Protein AF-A0A0L8GTD0-F1 (afdb_monomer_lite)

Structure (mmCIF, N/CA/C/O backbone):
data_AF-A0A0L8GTD0-F1
#
_entry.id   AF-A0A0L8GTD0-F1
#
loop_
_atom_site.group_PDB
_atom_site.id
_atom_site.type_symbol
_atom_site.label_atom_id
_atom_site.label_alt_id
_atom_site.label_comp_id
_atom_site.label_asym_id
_atom_site.label_entity_id
_atom_site.label_seq_id
_atom_site.pdbx_PDB_ins_code
_atom_site.Cartn_x
_atom_site.Cartn_y
_atom_site.Cartn_z
_atom_site.occupancy
_atom_site.B_iso_or_equiv
_atom_site.auth_seq_id
_atom_site.auth_comp_id
_atom_site.auth_asym_id
_atom_site.auth_atom_id
_atom_site.pdbx_PDB_model_num
ATOM 1 N N . GLY A 1 1 ? -26.386 4.693 -16.620 1.00 42.47 1 GLY A N 1
ATOM 2 C CA . GLY A 1 1 ? -25.944 3.347 -16.213 1.00 42.47 1 GLY A CA 1
ATOM 3 C C . GLY A 1 1 ? -24.832 3.511 -15.207 1.00 42.47 1 GLY A C 1
ATOM 4 O O . GLY A 1 1 ? -24.016 4.401 -15.407 1.00 42.47 1 GLY A O 1
ATOM 5 N N . PHE A 1 2 ? -24.831 2.744 -14.119 1.00 50.75 2 PHE A N 1
ATOM 6 C CA . PHE A 1 2 ? -23.750 2.802 -13.134 1.00 50.75 2 PHE A CA 1
ATOM 7 C C . PHE A 1 2 ? -22.497 2.151 -13.731 1.00 50.75 2 PHE A C 1
ATOM 9 O O . PHE A 1 2 ? -22.560 1.017 -14.201 1.00 50.75 2 PHE A O 1
ATOM 16 N N . SER A 1 3 ? -21.389 2.892 -13.776 1.00 77.00 3 SER A N 1
ATOM 17 C CA . SER A 1 3 ? -20.081 2.336 -14.128 1.00 77.00 3 SER A CA 1
ATOM 18 C C . SER A 1 3 ? -19.617 1.452 -12.977 1.00 77.00 3 SER A C 1
ATOM 20 O O . SER A 1 3 ? -19.657 1.891 -11.830 1.00 77.00 3 SER A O 1
ATOM 22 N N . ILE A 1 4 ? -19.188 0.225 -13.269 1.00 84.50 4 ILE A N 1
ATOM 23 C CA . ILE A 1 4 ? -18.565 -0.646 -12.269 1.00 84.50 4 ILE A CA 1
ATOM 24 C C . ILE A 1 4 ? -17.150 -0.122 -12.005 1.00 84.50 4 ILE A C 1
ATOM 26 O O . ILE A 1 4 ? -16.415 0.182 -12.948 1.00 84.50 4 ILE A O 1
ATOM 30 N N . ASP A 1 5 ? -16.771 -0.010 -10.734 1.00 90.19 5 ASP A N 1
ATOM 31 C CA . ASP A 1 5 ? -15.392 0.279 -10.354 1.00 90.19 5 ASP A CA 1
ATOM 32 C C . ASP A 1 5 ? -14.568 -1.014 -10.388 1.00 90.19 5 ASP A C 1
ATOM 34 O O . ASP A 1 5 ? -14.676 -1.879 -9.518 1.00 90.19 5 ASP A O 1
ATOM 38 N N . HIS A 1 6 ? -13.737 -1.148 -11.419 1.00 95.69 6 HIS A N 1
ATOM 39 C CA . HIS A 1 6 ? -12.886 -2.320 -11.613 1.00 95.69 6 HIS A CA 1
ATOM 40 C C . HIS A 1 6 ? -11.770 -2.449 -10.569 1.00 95.69 6 HIS A C 1
ATOM 42 O O . HIS A 1 6 ? -11.183 -3.521 -10.446 1.00 95.69 6 HIS A O 1
ATOM 48 N N . THR A 1 7 ? -11.476 -1.394 -9.804 1.00 96.44 7 THR A N 1
ATOM 49 C CA . THR A 1 7 ? -10.467 -1.444 -8.737 1.00 96.44 7 THR A CA 1
ATOM 50 C C . THR A 1 7 ? -10.966 -2.155 -7.476 1.00 96.44 7 THR A C 1
ATOM 52 O O . THR A 1 7 ? -10.163 -2.532 -6.625 1.00 96.44 7 THR A O 1
ATOM 55 N N . LEU A 1 8 ? -12.277 -2.395 -7.381 1.00 95.81 8 LEU A N 1
ATOM 56 C CA . LEU A 1 8 ? -12.929 -3.119 -6.287 1.00 95.81 8 LEU A CA 1
ATOM 57 C C . LEU A 1 8 ? -13.254 -4.580 -6.632 1.00 95.81 8 LEU A C 1
ATOM 59 O O . LEU A 1 8 ? -13.769 -5.310 -5.787 1.00 95.81 8 LEU A O 1
ATOM 63 N N . ILE A 1 9 ? -12.966 -5.021 -7.860 1.00 96.50 9 ILE A N 1
ATOM 64 C CA . ILE A 1 9 ? -13.207 -6.398 -8.292 1.00 96.50 9 ILE A CA 1
ATOM 65 C C . ILE A 1 9 ? -11.937 -7.222 -8.061 1.00 96.50 9 ILE A C 1
ATOM 67 O O . ILE A 1 9 ? -10.887 -6.921 -8.633 1.00 96.50 9 ILE A O 1
ATOM 71 N N . GLU A 1 10 ? -12.057 -8.288 -7.273 1.00 97.00 10 GLU A N 1
ATOM 72 C CA . GLU A 1 10 ? -10.966 -9.232 -7.009 1.00 97.00 10 GLU A CA 1
ATOM 73 C C . GLU A 1 10 ? -10.355 -9.784 -8.300 1.00 97.00 10 GLU A C 1
ATOM 75 O O . GLU A 1 10 ? -11.053 -10.091 -9.271 1.00 97.00 10 GLU A O 1
ATOM 80 N N . GLY A 1 11 ? -9.027 -9.876 -8.317 1.00 96.31 11 GLY A N 1
ATOM 81 C CA . GLY A 1 11 ? -8.275 -10.446 -9.432 1.00 96.31 11 GLY A CA 1
ATOM 82 C C . GLY A 1 11 ? -8.195 -9.578 -10.690 1.00 96.31 11 GLY A C 1
ATOM 83 O O . GLY A 1 11 ? -7.595 -10.009 -11.676 1.00 96.31 11 GLY A O 1
ATOM 84 N N . ASN A 1 12 ? -8.741 -8.353 -10.689 1.00 97.44 12 ASN A N 1
ATOM 85 C CA . ASN A 1 12 ? -8.443 -7.401 -11.761 1.00 97.44 12 ASN A CA 1
ATOM 86 C C . ASN A 1 12 ? -6.988 -6.941 -11.675 1.00 97.44 12 ASN A C 1
ATOM 88 O O . ASN A 1 12 ? -6.492 -6.584 -10.615 1.00 97.44 12 ASN A O 1
ATOM 92 N N . VAL A 1 13 ? -6.296 -6.944 -12.809 1.00 98.00 13 VAL A N 1
ATOM 93 C CA . VAL A 1 13 ? -4.855 -6.678 -12.887 1.00 98.00 13 VAL A CA 1
ATOM 94 C C . VAL A 1 13 ? -4.528 -5.885 -14.150 1.00 98.00 13 VAL A C 1
ATOM 96 O O . VAL A 1 13 ? -5.374 -5.691 -15.025 1.00 98.00 13 VAL A O 1
ATOM 99 N N . GLY A 1 14 ? -3.289 -5.419 -14.251 1.00 98.19 14 GLY A N 1
ATOM 100 C CA . GLY A 1 14 ? -2.748 -4.700 -15.395 1.00 98.19 14 GLY A CA 1
ATOM 101 C C . GLY A 1 14 ? -2.563 -3.206 -15.156 1.00 98.19 14 GLY A C 1
ATOM 102 O O . GLY A 1 14 ? -3.126 -2.605 -14.238 1.00 98.19 14 GLY A O 1
ATOM 103 N N . SER A 1 15 ? -1.759 -2.597 -16.027 1.00 97.94 15 SER A N 1
ATOM 104 C CA . SER A 1 15 ? -1.268 -1.224 -15.874 1.00 97.94 15 SER A CA 1
ATOM 105 C C . SER A 1 15 ? -2.376 -0.194 -15.671 1.00 97.94 15 SER A C 1
ATOM 107 O O . SER A 1 15 ? -2.279 0.633 -14.770 1.00 97.94 15 SER A O 1
ATOM 109 N N . LYS A 1 16 ? -3.470 -0.284 -16.436 1.00 97.94 16 LYS A N 1
ATOM 110 C CA . LYS A 1 16 ? -4.610 0.639 -16.323 1.00 97.94 16 LYS A CA 1
ATOM 111 C C . LYS A 1 16 ? -5.315 0.546 -14.965 1.00 97.94 16 LYS A C 1
ATOM 113 O O . LYS A 1 16 ? -5.756 1.565 -14.433 1.00 97.94 16 LYS A O 1
ATOM 118 N N . ILE A 1 17 ? -5.425 -0.658 -14.402 1.00 98.19 17 ILE A N 1
ATOM 119 C CA . ILE A 1 17 ? -6.000 -0.868 -13.068 1.00 98.19 17 ILE A CA 1
ATOM 120 C C . ILE A 1 17 ? -5.066 -0.271 -12.013 1.00 98.19 17 ILE A C 1
ATOM 122 O O . ILE A 1 17 ? -5.515 0.533 -11.197 1.00 98.19 17 ILE A O 1
ATOM 126 N N . ALA A 1 18 ? -3.766 -0.576 -12.089 1.00 98.06 18 ALA A N 1
ATOM 127 C CA . ALA A 1 18 ? -2.764 -0.025 -11.178 1.00 98.06 18 ALA A CA 1
ATOM 128 C C . ALA A 1 18 ? -2.725 1.517 -11.217 1.00 98.06 18 ALA A C 1
ATOM 130 O O . ALA A 1 18 ? -2.708 2.168 -10.175 1.00 98.06 18 ALA A O 1
ATOM 131 N N . GLU A 1 19 ? -2.776 2.119 -12.407 1.00 97.44 19 GLU A N 1
ATOM 132 C CA . GLU A 1 19 ? -2.841 3.574 -12.591 1.00 97.44 19 GLU A CA 1
ATOM 133 C C . GLU A 1 19 ? -4.107 4.183 -11.989 1.00 97.44 19 GLU A C 1
ATOM 135 O O . GLU A 1 19 ? -4.034 5.214 -11.322 1.00 97.44 19 GLU A O 1
ATOM 140 N N . THR A 1 20 ? -5.257 3.534 -12.181 1.00 97.12 20 THR A N 1
ATOM 141 C CA . THR A 1 20 ? -6.531 4.010 -11.625 1.00 97.12 20 THR A CA 1
ATOM 142 C C . THR A 1 20 ? -6.485 4.024 -10.099 1.00 97.12 20 THR A C 1
ATOM 144 O O . THR A 1 20 ? -6.857 5.023 -9.489 1.00 97.12 20 THR A O 1
ATOM 147 N N . VAL A 1 21 ? -5.954 2.970 -9.474 1.00 96.69 21 VAL A N 1
ATOM 148 C CA . VAL A 1 21 ? -5.764 2.920 -8.017 1.00 96.69 21 VAL A CA 1
ATOM 149 C C . VAL A 1 21 ? -4.836 4.039 -7.538 1.00 96.69 21 VAL A C 1
ATOM 151 O O . VAL A 1 21 ? -5.180 4.745 -6.594 1.00 96.69 21 VAL A O 1
ATOM 154 N N . VAL A 1 22 ? -3.702 4.273 -8.211 1.00 96.06 22 VAL A N 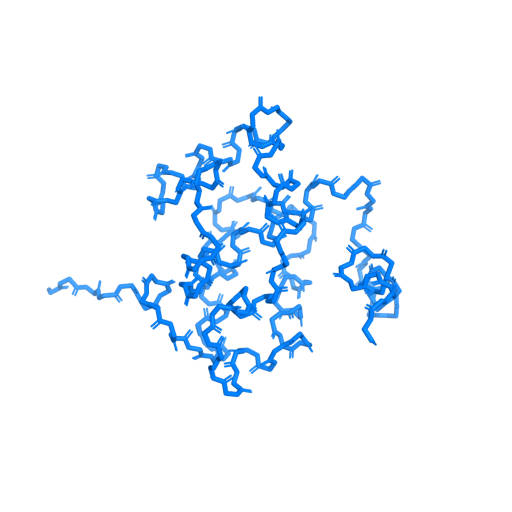1
ATOM 155 C CA . VAL A 1 22 ? -2.783 5.371 -7.849 1.00 96.06 22 VAL A CA 1
ATOM 156 C C . VAL A 1 22 ? -3.478 6.733 -7.946 1.00 96.06 22 VAL A C 1
ATOM 158 O O . VAL A 1 22 ? -3.287 7.576 -7.071 1.00 96.06 22 VAL A O 1
ATOM 161 N N . ILE A 1 23 ? -4.320 6.954 -8.962 1.00 94.88 23 ILE A N 1
ATOM 162 C CA . ILE A 1 23 ? -5.122 8.181 -9.100 1.00 94.88 23 ILE A CA 1
ATOM 163 C C . ILE A 1 23 ? -6.125 8.322 -7.948 1.00 94.88 23 ILE A C 1
ATOM 165 O O . ILE A 1 23 ? -6.247 9.412 -7.385 1.00 94.88 23 ILE A O 1
ATOM 169 N N . LEU A 1 24 ? -6.818 7.243 -7.573 1.00 94.44 24 LEU A N 1
ATOM 170 C CA . LEU A 1 24 ? -7.775 7.248 -6.464 1.00 94.44 24 LEU A CA 1
ATOM 171 C C . LEU A 1 24 ? -7.082 7.570 -5.138 1.00 94.44 24 LEU A C 1
ATOM 173 O O . LEU A 1 24 ? -7.499 8.506 -4.460 1.00 94.44 24 LEU A O 1
ATOM 177 N N . VAL A 1 25 ? -5.977 6.897 -4.811 1.00 93.44 25 VAL A N 1
ATOM 178 C CA . VAL A 1 25 ? -5.174 7.189 -3.608 1.00 93.44 25 VAL A CA 1
ATOM 179 C C . VAL A 1 25 ? -4.677 8.638 -3.627 1.00 93.44 25 VAL A C 1
ATOM 181 O O . VAL A 1 25 ? -4.783 9.354 -2.629 1.00 93.44 25 VAL A O 1
ATOM 184 N N . LYS A 1 26 ? -4.201 9.115 -4.785 1.00 91.81 26 LYS A N 1
ATOM 185 C CA . LYS A 1 26 ? -3.743 10.497 -4.967 1.00 91.81 26 LYS A CA 1
ATOM 186 C C . LYS A 1 26 ? -4.822 11.534 -4.735 1.00 91.81 26 LYS A C 1
ATOM 188 O O . LYS A 1 26 ? -4.547 12.561 -4.120 1.00 91.81 26 LYS A O 1
ATOM 193 N N . SER A 1 27 ? -6.044 11.266 -5.180 1.00 91.31 27 SER A N 1
ATOM 194 C CA . SER A 1 27 ? -7.170 12.182 -4.981 1.00 91.31 27 SER A CA 1
ATOM 195 C C . SER A 1 27 ? -7.505 12.429 -3.503 1.00 91.31 27 SER A C 1
ATOM 197 O O . SER A 1 27 ? -8.182 13.405 -3.194 1.00 91.31 27 SER A O 1
ATOM 199 N N . GLN A 1 28 ? -7.003 11.578 -2.600 1.00 90.56 28 GLN A N 1
ATOM 200 C CA . GLN A 1 28 ? -7.203 11.676 -1.156 1.00 90.56 28 GLN A CA 1
ATOM 201 C C . GLN A 1 28 ? -6.023 12.309 -0.398 1.00 90.56 28 GLN A C 1
ATOM 203 O O . GLN A 1 28 ? -6.085 12.424 0.822 1.00 90.56 28 GLN A O 1
ATOM 208 N N . ASN A 1 29 ? -4.959 12.739 -1.091 1.00 86.06 29 ASN A N 1
ATOM 209 C CA . ASN A 1 29 ? -3.759 13.350 -0.495 1.00 86.06 29 ASN A CA 1
ATOM 210 C C . ASN A 1 29 ? -3.005 12.459 0.519 1.00 86.06 29 ASN A C 1
ATOM 212 O O . ASN A 1 29 ? -2.409 12.970 1.462 1.00 86.06 29 ASN A O 1
ATOM 216 N N . ILE A 1 30 ? -3.005 11.137 0.323 1.00 80.50 30 ILE A N 1
ATOM 217 C CA . ILE A 1 30 ? -2.398 10.174 1.264 1.00 80.50 30 ILE A CA 1
ATOM 218 C C . ILE A 1 30 ? -0.872 10.075 1.110 1.00 80.50 30 ILE A C 1
ATOM 220 O O . ILE A 1 30 ? -0.192 9.794 2.081 1.00 80.50 30 ILE A O 1
ATOM 224 N N . LEU A 1 31 ? -0.292 10.351 -0.063 1.00 71.12 31 LEU A N 1
ATOM 225 C CA . LEU A 1 31 ? 1.164 10.295 -0.286 1.00 71.12 31 LEU A CA 1
ATOM 226 C C . LEU A 1 31 ? 1.665 11.597 -0.905 1.00 71.12 31 LEU A C 1
ATOM 228 O O . LEU A 1 31 ? 1.769 11.721 -2.119 1.00 71.12 31 LEU A O 1
ATOM 232 N N . MET A 1 32 ? 1.961 12.601 -0.087 1.00 61.91 32 MET A N 1
ATOM 233 C CA . MET A 1 32 ? 2.196 13.960 -0.592 1.00 61.91 32 MET A CA 1
ATOM 234 C C . MET A 1 32 ? 3.453 14.124 -1.469 1.00 61.91 32 MET A C 1
ATOM 236 O O . MET A 1 32 ? 3.523 15.099 -2.214 1.00 61.91 32 MET A O 1
ATOM 240 N N . GLU A 1 33 ? 4.411 13.191 -1.425 1.00 66.75 33 GLU A N 1
ATOM 241 C CA . GLU A 1 33 ? 5.753 13.420 -1.982 1.00 66.75 33 GLU A CA 1
ATOM 242 C C . GLU A 1 33 ? 6.033 12.714 -3.325 1.00 66.75 33 GLU A C 1
ATOM 244 O O . GLU A 1 33 ? 6.534 13.370 -4.238 1.00 66.75 33 GLU A O 1
ATOM 249 N N . ASP A 1 34 ? 5.665 11.435 -3.521 1.00 73.25 34 ASP A N 1
ATOM 250 C CA . ASP A 1 34 ? 5.811 10.770 -4.834 1.00 73.25 34 ASP A CA 1
ATOM 251 C C . ASP A 1 34 ? 4.836 9.595 -5.076 1.00 73.25 34 ASP A C 1
ATOM 253 O O . ASP A 1 34 ? 5.131 8.424 -4.830 1.00 73.25 34 ASP A O 1
ATOM 257 N N . TYR A 1 35 ? 3.685 9.884 -5.689 1.00 79.81 35 TYR A N 1
ATOM 258 C CA . TYR A 1 35 ? 2.751 8.854 -6.175 1.00 79.81 35 TYR A CA 1
ATOM 259 C C . TYR A 1 35 ? 3.320 7.982 -7.305 1.00 79.81 35 TYR A C 1
ATOM 261 O O . TYR A 1 35 ? 2.825 6.880 -7.557 1.00 79.81 35 TYR A O 1
ATOM 269 N N . SER A 1 36 ? 4.360 8.450 -7.996 1.00 87.88 36 SER A N 1
ATOM 270 C CA . SER A 1 36 ? 5.024 7.679 -9.048 1.00 87.88 36 SER A CA 1
ATOM 271 C C . SER A 1 36 ? 5.778 6.493 -8.455 1.00 87.88 36 SER A C 1
ATOM 273 O O . SER A 1 36 ? 5.921 5.475 -9.131 1.00 87.88 36 SER A O 1
ATOM 275 N N . PHE A 1 37 ? 6.214 6.583 -7.193 1.00 92.56 37 PHE A N 1
ATOM 276 C CA . PHE A 1 37 ? 6.820 5.454 -6.500 1.00 92.56 37 PHE A CA 1
ATOM 277 C C . PHE A 1 37 ? 5.799 4.341 -6.265 1.00 92.56 37 PHE A C 1
ATOM 279 O O . PHE A 1 37 ? 6.050 3.206 -6.661 1.00 92.56 37 PHE A O 1
ATOM 286 N N . LEU A 1 38 ? 4.599 4.668 -5.765 1.00 95.25 38 LEU A N 1
ATOM 287 C CA . LEU A 1 38 ? 3.512 3.692 -5.620 1.00 95.25 38 LEU A CA 1
ATOM 288 C C . LEU A 1 38 ? 3.188 3.017 -6.962 1.00 95.25 38 LEU A C 1
ATOM 290 O O . LEU A 1 38 ? 3.026 1.799 -7.021 1.00 95.25 38 LEU A O 1
ATOM 294 N N . ARG A 1 39 ? 3.173 3.773 -8.068 1.00 96.12 39 ARG A N 1
ATOM 295 C CA . ARG A 1 39 ? 3.009 3.185 -9.405 1.00 96.12 39 ARG A CA 1
ATOM 296 C C . ARG A 1 39 ? 4.156 2.240 -9.773 1.00 96.12 39 ARG A C 1
ATOM 298 O O . ARG A 1 39 ? 3.888 1.164 -10.302 1.00 96.12 39 ARG A O 1
ATOM 305 N N . ARG A 1 40 ? 5.412 2.616 -9.519 1.00 95.75 40 ARG A N 1
ATOM 306 C CA . ARG A 1 40 ? 6.582 1.765 -9.798 1.00 95.75 40 ARG A CA 1
ATOM 307 C C . ARG A 1 40 ? 6.568 0.482 -8.968 1.00 95.75 40 ARG A C 1
ATOM 309 O O . ARG A 1 40 ? 6.899 -0.566 -9.512 1.00 95.75 40 ARG A O 1
ATOM 316 N N . LEU A 1 41 ? 6.108 0.533 -7.718 1.00 96.31 41 LEU A N 1
ATOM 317 C CA . LEU A 1 41 ? 5.951 -0.654 -6.873 1.00 96.31 41 LEU A CA 1
ATOM 318 C C . LEU A 1 41 ? 5.002 -1.692 -7.490 1.00 96.31 41 LEU A C 1
ATOM 320 O O . LEU A 1 41 ? 5.316 -2.877 -7.461 1.00 96.31 41 LEU A O 1
ATOM 324 N N . ALA A 1 42 ? 3.888 -1.274 -8.100 1.00 97.31 42 ALA A N 1
ATOM 325 C CA . ALA A 1 42 ? 2.995 -2.198 -8.811 1.00 97.31 42 ALA A CA 1
ATOM 326 C C . ALA A 1 42 ? 3.707 -2.922 -9.970 1.00 97.31 42 ALA A C 1
ATOM 328 O O . ALA A 1 42 ? 3.594 -4.140 -10.116 1.00 97.31 42 ALA A O 1
ATOM 329 N N . ALA A 1 43 ? 4.497 -2.189 -10.760 1.00 97.06 43 ALA A N 1
ATOM 330 C CA . ALA A 1 43 ? 5.225 -2.762 -11.889 1.00 97.06 43 ALA A CA 1
ATOM 331 C C . ALA A 1 43 ? 6.352 -3.701 -11.428 1.00 97.06 43 ALA A C 1
ATOM 333 O O . ALA A 1 43 ? 6.480 -4.810 -11.937 1.00 97.06 43 ALA A O 1
ATOM 334 N N . VAL A 1 44 ? 7.155 -3.277 -10.449 1.00 95.75 44 VAL A N 1
ATOM 335 C CA . VAL A 1 44 ? 8.345 -4.017 -9.999 1.00 95.75 44 VAL A CA 1
ATOM 336 C C . VAL A 1 44 ? 7.978 -5.263 -9.197 1.00 95.75 44 VAL A C 1
ATOM 338 O O . VAL A 1 44 ? 8.599 -6.304 -9.379 1.00 95.75 44 VAL A O 1
ATOM 341 N N . GLN A 1 45 ? 6.972 -5.187 -8.323 1.00 95.06 45 GLN A N 1
ATOM 342 C CA . GLN A 1 45 ? 6.669 -6.298 -7.416 1.00 95.06 45 GLN A CA 1
ATOM 343 C C . GLN A 1 45 ? 5.847 -7.411 -8.070 1.00 95.06 45 GLN A C 1
ATOM 345 O O . GLN A 1 45 ? 5.894 -8.560 -7.630 1.00 95.06 45 GLN A O 1
ATOM 350 N N . SER A 1 46 ? 5.052 -7.096 -9.093 1.00 97.00 46 SER A N 1
ATOM 351 C CA . SER A 1 46 ? 4.112 -8.072 -9.652 1.00 97.00 46 SER A CA 1
ATOM 352 C C . SER A 1 46 ? 3.847 -7.935 -11.144 1.00 97.00 46 SER A C 1
ATOM 354 O O . SER A 1 46 ? 2.977 -8.645 -11.645 1.00 97.00 46 SER A O 1
ATOM 356 N N . ASN A 1 47 ? 4.547 -7.039 -11.851 1.00 97.88 47 ASN A N 1
ATOM 357 C CA . ASN A 1 47 ? 4.212 -6.684 -13.229 1.00 97.88 47 ASN A CA 1
ATOM 358 C C . ASN A 1 47 ? 2.725 -6.293 -13.356 1.00 97.88 47 ASN A C 1
ATOM 360 O O . ASN A 1 47 ? 1.973 -6.853 -14.153 1.00 97.88 47 ASN A O 1
ATOM 364 N N . ASP A 1 48 ? 2.287 -5.372 -12.490 1.00 98.25 48 ASP A N 1
ATOM 365 C CA . ASP A 1 48 ? 0.899 -4.912 -12.366 1.00 98.25 48 ASP A CA 1
ATOM 366 C C . ASP A 1 48 ? -0.103 -6.032 -12.047 1.00 98.25 48 ASP A C 1
ATOM 368 O O . ASP A 1 48 ? -1.272 -5.969 -12.422 1.00 98.25 48 ASP A O 1
ATOM 372 N N . GLY A 1 49 ? 0.353 -7.066 -11.346 1.00 97.31 49 GLY A N 1
ATOM 373 C CA . GLY A 1 49 ? -0.421 -8.243 -10.981 1.00 97.31 49 GLY A CA 1
ATOM 374 C C . GLY A 1 49 ? -0.539 -9.275 -12.098 1.00 97.31 49 GLY A C 1
ATOM 375 O O . GLY A 1 49 ? -1.413 -10.123 -12.006 1.00 97.31 49 GLY A O 1
ATOM 376 N N . ILE A 1 50 ? 0.274 -9.221 -13.159 1.00 97.69 50 ILE A N 1
ATOM 377 C CA . ILE A 1 50 ? 0.183 -10.158 -14.289 1.00 97.69 50 ILE A CA 1
ATOM 378 C C . ILE A 1 50 ? 1.272 -11.245 -14.195 1.00 97.69 50 ILE A C 1
ATOM 380 O O . ILE A 1 50 ? 2.458 -10.916 -14.294 1.00 97.69 50 ILE A O 1
ATOM 384 N N . PRO A 1 51 ? 0.903 -12.545 -14.140 1.00 96.94 51 PRO A N 1
ATOM 385 C CA . PRO A 1 51 ? -0.458 -13.080 -14.014 1.00 96.94 51 PRO A CA 1
ATOM 386 C C . PRO A 1 51 ? -1.024 -12.908 -12.596 1.00 96.94 51 PRO A C 1
ATOM 388 O O . PRO A 1 51 ? -0.271 -12.881 -11.618 1.00 96.94 51 PRO A O 1
ATOM 391 N N . PHE A 1 52 ? -2.358 -12.850 -12.483 1.00 96.75 52 PHE A N 1
ATOM 392 C CA . PHE A 1 52 ? -3.012 -12.770 -11.176 1.00 96.75 52 PHE A CA 1
ATOM 393 C C . PHE A 1 52 ? -2.651 -13.999 -10.336 1.00 96.75 52 PHE A C 1
ATOM 395 O O . PHE A 1 52 ? -2.634 -15.128 -10.828 1.00 96.75 52 PHE A O 1
ATOM 402 N N . THR A 1 53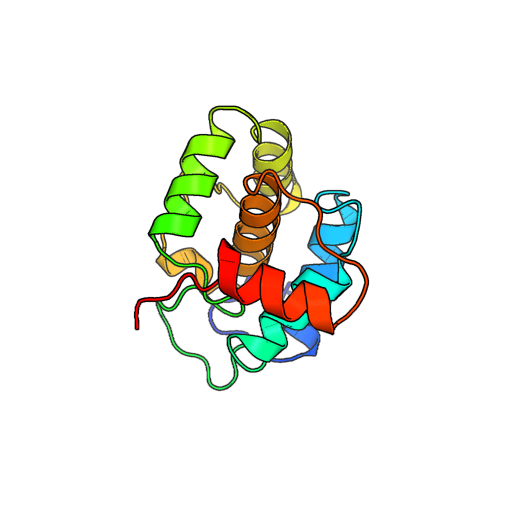 ? -2.335 -13.767 -9.064 1.00 95.44 53 THR A N 1
ATOM 403 C CA . THR A 1 53 ? -2.042 -14.816 -8.088 1.00 95.44 53 THR A CA 1
ATOM 404 C C . THR A 1 53 ? -2.822 -14.495 -6.815 1.00 95.44 53 THR A C 1
ATOM 406 O O . THR A 1 53 ? -2.48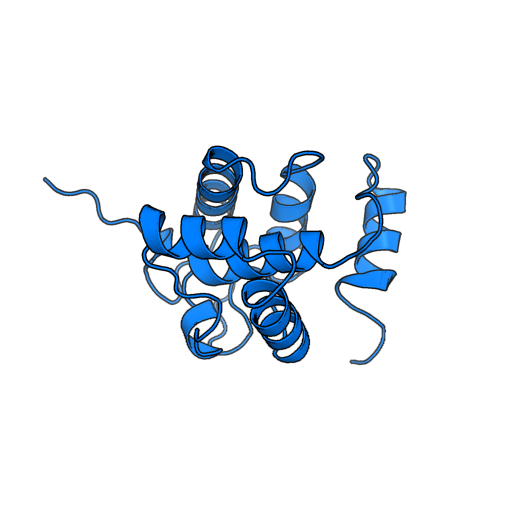6 -13.483 -6.194 1.00 95.44 53 THR A O 1
ATOM 409 N N . PRO A 1 54 ? -3.834 -15.299 -6.446 1.00 96.56 54 PRO A N 1
ATOM 410 C CA . PRO A 1 54 ? -4.669 -15.024 -5.281 1.00 96.56 54 PRO A CA 1
ATOM 411 C C . PRO A 1 54 ? -3.883 -15.159 -3.979 1.00 96.56 54 PRO A C 1
ATOM 413 O O . PRO A 1 54 ? -2.896 -15.900 -3.924 1.00 96.56 54 PRO A O 1
ATOM 416 N N . ASP A 1 55 ? -4.326 -14.445 -2.946 1.00 95.62 55 ASP A N 1
ATOM 417 C CA . ASP A 1 55 ? -3.756 -14.473 -1.593 1.00 95.62 55 ASP A CA 1
ATOM 418 C C . ASP A 1 55 ? -2.246 -14.171 -1.568 1.00 95.62 55 ASP A C 1
ATOM 420 O O . ASP A 1 55 ? -1.451 -14.761 -0.826 1.00 95.62 55 ASP A O 1
ATOM 424 N N . LYS A 1 56 ? -1.816 -13.240 -2.423 1.00 96.38 56 LYS A N 1
ATOM 425 C CA . LYS A 1 56 ? -0.421 -12.774 -2.513 1.00 96.38 56 LYS A CA 1
ATOM 426 C C . LYS A 1 56 ? -0.307 -11.257 -2.385 1.00 96.38 56 LYS A C 1
ATOM 428 O O . LYS A 1 56 ? 0.588 -10.669 -2.992 1.00 96.38 56 LYS A O 1
ATOM 433 N N . GLY A 1 57 ? -1.225 -10.635 -1.644 1.00 96.75 57 GLY A N 1
ATOM 434 C CA . GLY A 1 57 ? -1.198 -9.197 -1.366 1.00 96.75 57 GLY A CA 1
ATOM 435 C C . GLY A 1 57 ? -1.563 -8.321 -2.567 1.00 96.75 57 GLY A C 1
ATOM 436 O O . GLY A 1 57 ? -1.134 -7.166 -2.639 1.00 96.75 57 GLY A O 1
ATOM 437 N N . GLY A 1 58 ? -2.298 -8.876 -3.537 1.00 97.69 58 GLY A N 1
ATOM 438 C CA . GLY A 1 58 ? -2.736 -8.180 -4.744 1.00 97.69 58 GLY A CA 1
ATOM 439 C C . GLY A 1 58 ? -1.601 -7.668 -5.637 1.00 97.69 58 GLY A C 1
ATOM 440 O O . GLY A 1 58 ? -0.520 -8.256 -5.732 1.00 97.69 58 GLY A O 1
ATOM 441 N N . ILE A 1 59 ? -1.856 -6.543 -6.312 1.00 98.44 59 ILE A N 1
ATOM 442 C CA . ILE A 1 59 ? -0.911 -5.924 -7.258 1.00 98.44 59 ILE A CA 1
ATOM 443 C C . ILE A 1 59 ? 0.353 -5.431 -6.533 1.00 98.44 59 ILE A C 1
ATOM 445 O O . ILE A 1 59 ? 1.456 -5.535 -7.066 1.00 98.44 59 ILE A O 1
ATOM 449 N N . TRP A 1 60 ? 0.227 -4.927 -5.306 1.00 97.81 60 TRP A N 1
ATOM 450 C CA . TRP A 1 60 ? 1.357 -4.375 -4.551 1.00 97.81 60 TRP A CA 1
ATOM 451 C C . TRP A 1 60 ? 2.090 -5.387 -3.674 1.00 97.81 60 TRP A C 1
ATOM 453 O O . TRP A 1 60 ? 2.967 -4.972 -2.926 1.00 97.81 60 TRP A O 1
ATOM 463 N N . ARG A 1 61 ? 1.772 -6.687 -3.761 1.00 97.38 61 ARG A N 1
ATOM 464 C CA . ARG A 1 61 ? 2.439 -7.750 -2.984 1.00 97.38 61 ARG A CA 1
ATOM 465 C C . ARG A 1 61 ? 2.589 -7.416 -1.495 1.00 97.38 61 ARG A C 1
ATOM 467 O O . ARG A 1 61 ? 3.608 -7.734 -0.891 1.00 97.38 61 ARG A O 1
ATOM 474 N N . VAL A 1 62 ? 1.574 -6.766 -0.927 1.00 97.69 62 VAL A N 1
ATOM 475 C CA . VAL A 1 62 ? 1.556 -6.400 0.493 1.00 97.69 62 VAL A CA 1
ATOM 476 C C . VAL A 1 62 ? 1.650 -7.682 1.313 1.00 97.69 62 VAL A C 1
ATOM 478 O O . VAL A 1 62 ? 0.854 -8.594 1.101 1.00 97.69 62 VAL A O 1
ATOM 481 N N . THR A 1 63 ? 2.620 -7.772 2.216 1.00 97.12 63 THR A N 1
ATOM 482 C CA . THR A 1 63 ? 2.786 -8.944 3.085 1.00 97.12 63 THR A CA 1
ATOM 483 C C . THR A 1 63 ? 1.850 -8.882 4.291 1.00 97.12 63 THR A C 1
ATOM 485 O O . THR A 1 63 ? 1.270 -7.837 4.593 1.00 97.12 63 THR A O 1
ATOM 488 N N . THR A 1 64 ? 1.699 -10.000 5.004 1.00 96.62 64 THR A N 1
ATOM 489 C CA . THR A 1 64 ? 0.933 -10.039 6.258 1.00 96.62 64 THR A CA 1
ATOM 490 C C . THR A 1 64 ? 1.514 -9.066 7.285 1.00 96.62 64 THR A C 1
ATOM 492 O O . THR A 1 64 ? 0.776 -8.224 7.779 1.00 96.62 64 THR A O 1
ATOM 495 N N . ASP A 1 65 ? 2.832 -9.072 7.495 1.00 96.69 65 ASP A N 1
ATOM 496 C CA . ASP A 1 65 ? 3.512 -8.157 8.424 1.00 96.69 65 ASP A CA 1
ATOM 497 C C . ASP A 1 65 ? 3.296 -6.674 8.064 1.00 96.69 65 ASP A C 1
ATOM 499 O O . ASP A 1 65 ? 3.113 -5.820 8.936 1.00 96.69 65 ASP A O 1
ATOM 503 N N . GLN A 1 66 ? 3.291 -6.343 6.766 1.00 97.62 66 GLN A N 1
ATOM 504 C CA . GLN A 1 66 ? 3.005 -4.985 6.293 1.00 97.62 66 GLN A CA 1
ATOM 505 C C . GLN A 1 66 ? 1.551 -4.589 6.567 1.00 97.62 66 GLN A C 1
ATOM 507 O O . GLN A 1 66 ? 1.298 -3.466 7.005 1.00 97.62 66 GLN A O 1
ATOM 512 N N . LEU A 1 67 ? 0.600 -5.502 6.340 1.00 97.69 67 LEU A N 1
ATOM 513 C CA . LEU A 1 67 ? -0.807 -5.274 6.663 1.00 97.69 67 LEU A CA 1
ATOM 514 C C . LEU A 1 67 ? -1.009 -5.089 8.174 1.00 97.69 67 LEU A C 1
ATOM 516 O O . LEU A 1 67 ? -1.673 -4.136 8.571 1.00 97.69 67 LEU A O 1
ATOM 520 N N . GLU A 1 68 ? -0.402 -5.931 9.008 1.00 97.56 68 GLU A N 1
ATOM 521 C CA . GLU A 1 68 ? -0.468 -5.822 10.472 1.00 97.56 68 GLU A CA 1
ATOM 522 C C . GLU A 1 68 ? 0.110 -4.486 10.958 1.00 97.56 68 GLU A C 1
ATOM 524 O O . GLU A 1 68 ? -0.514 -3.782 11.752 1.00 97.56 68 GLU A O 1
ATOM 529 N N . THR A 1 69 ? 1.247 -4.063 10.396 1.00 97.62 69 THR A N 1
ATOM 530 C CA . THR A 1 69 ? 1.843 -2.745 10.674 1.00 97.62 69 THR A CA 1
ATOM 531 C C . THR A 1 69 ? 0.863 -1.610 10.356 1.00 97.62 69 THR A C 1
ATOM 533 O O . THR A 1 69 ? 0.700 -0.674 11.145 1.00 97.62 69 THR A O 1
ATOM 536 N N . VAL A 1 70 ? 0.171 -1.689 9.214 1.00 97.44 70 VAL A N 1
ATOM 537 C CA . VAL A 1 70 ? -0.860 -0.714 8.830 1.00 97.44 70 VAL A CA 1
ATOM 538 C C . VAL A 1 70 ? -2.051 -0.758 9.786 1.00 97.44 70 VAL A C 1
ATOM 540 O O . VAL A 1 70 ? -2.516 0.298 10.214 1.00 97.44 70 VAL A O 1
ATOM 543 N N . GLN A 1 71 ? -2.529 -1.946 10.155 1.00 97.75 71 GLN A N 1
ATOM 544 C CA . GLN A 1 71 ? -3.654 -2.133 11.073 1.00 97.75 71 GLN A CA 1
ATOM 545 C C . GLN A 1 71 ? -3.368 -1.524 12.449 1.00 97.75 71 GLN A C 1
ATOM 547 O O . GLN A 1 71 ? -4.186 -0.767 12.980 1.00 97.75 71 GLN A O 1
ATOM 552 N N . GLU A 1 72 ? -2.176 -1.760 12.997 1.00 97.56 72 GLU A N 1
ATOM 553 C CA . GLU A 1 72 ? -1.748 -1.135 14.246 1.00 97.56 72 GLU A CA 1
ATOM 554 C C . GLU A 1 72 ? -1.660 0.392 14.133 1.00 97.56 72 GLU A C 1
ATOM 556 O O . GLU A 1 72 ? -2.049 1.115 15.060 1.00 97.56 72 GLU A O 1
ATOM 561 N N . ALA A 1 73 ? -1.159 0.898 13.003 1.00 97.00 73 ALA A N 1
ATOM 562 C CA . ALA A 1 73 ? -1.047 2.328 12.749 1.00 97.00 73 ALA A CA 1
ATOM 563 C C . ALA A 1 73 ? -2.419 2.998 12.558 1.00 97.00 73 ALA A C 1
ATOM 565 O O . ALA A 1 73 ? -2.597 4.140 12.992 1.00 97.00 73 ALA A O 1
ATOM 566 N N . CYS A 1 74 ? -3.412 2.300 11.994 1.00 96.75 74 CYS A N 1
ATOM 567 C CA . CYS A 1 74 ? -4.792 2.782 11.879 1.00 96.75 74 CYS A CA 1
ATOM 568 C C . CYS A 1 74 ? -5.431 3.072 13.243 1.00 96.75 74 CYS A C 1
ATOM 570 O O . CYS A 1 74 ? -6.211 4.013 13.361 1.00 96.75 74 CYS A O 1
ATOM 572 N N . GLY A 1 75 ? -5.072 2.322 14.289 1.00 92.44 75 GLY A N 1
ATOM 573 C CA . GLY A 1 75 ? -5.507 2.602 15.662 1.00 92.44 75 GLY A CA 1
ATOM 574 C C . GLY A 1 75 ? -4.745 3.744 16.349 1.00 92.44 75 GLY A C 1
ATOM 575 O O . GLY A 1 75 ? -5.030 4.061 17.504 1.00 92.44 75 GLY A O 1
ATOM 576 N N . LYS A 1 76 ? -3.738 4.326 15.683 1.00 94.12 76 LYS A N 1
ATOM 577 C CA . LYS A 1 76 ? -2.783 5.281 16.261 1.00 94.12 76 LYS A CA 1
ATOM 578 C C . LYS A 1 76 ? -2.515 6.446 15.298 1.00 94.12 76 LYS A C 1
ATOM 580 O O . LYS A 1 76 ? -3.340 7.345 15.155 1.00 94.12 76 LYS A O 1
ATOM 585 N N . SER A 1 77 ? -1.345 6.456 14.660 1.00 94.00 77 SER A N 1
ATOM 586 C CA . SER A 1 77 ? -0.808 7.576 13.882 1.00 94.00 77 SER A CA 1
ATOM 587 C C . SER A 1 77 ? -1.496 7.796 12.535 1.00 94.00 77 SER A C 1
ATOM 589 O O . SER A 1 77 ? -1.480 8.919 12.039 1.00 94.00 77 SER A O 1
ATOM 591 N N . LEU A 1 78 ? -2.112 6.765 11.947 1.00 95.00 78 LEU A N 1
ATOM 592 C CA . LEU A 1 78 ? -2.745 6.822 10.623 1.00 95.00 78 LEU A CA 1
ATOM 593 C C . LEU A 1 78 ? -4.279 6.803 10.666 1.00 95.00 78 LEU A C 1
ATOM 595 O O . LEU A 1 78 ? -4.911 6.659 9.622 1.00 95.00 78 LEU A O 1
ATOM 599 N N . MET A 1 79 ? -4.896 6.989 11.838 1.00 95.50 79 MET A N 1
ATOM 600 C CA . MET A 1 79 ? -6.356 6.915 12.013 1.00 95.50 79 MET A CA 1
ATOM 601 C C . MET A 1 79 ? -7.136 7.778 11.008 1.00 95.50 79 MET A C 1
ATOM 603 O O . MET A 1 79 ? -8.117 7.318 10.429 1.00 95.50 79 MET A O 1
ATOM 607 N N . SER A 1 80 ? -6.688 9.010 10.745 1.00 94.12 80 SER A N 1
ATOM 608 C CA . SER A 1 80 ? -7.334 9.897 9.767 1.00 94.12 80 SER A CA 1
ATOM 609 C C . SER A 1 80 ? -7.309 9.321 8.350 1.00 94.12 80 SER A C 1
ATOM 611 O O . SER A 1 80 ? -8.324 9.350 7.658 1.00 94.12 80 SER A O 1
ATOM 613 N N . TYR A 1 81 ? -6.178 8.758 7.926 1.00 94.56 81 TYR A N 1
ATOM 614 C CA . TYR A 1 81 ? -6.051 8.139 6.612 1.00 94.56 81 TYR A CA 1
ATOM 615 C C . TYR A 1 81 ? -6.849 6.837 6.525 1.00 94.56 81 TYR A C 1
ATOM 617 O O . TYR A 1 81 ? -7.472 6.576 5.503 1.00 94.56 81 TYR A O 1
ATOM 625 N N . CYS A 1 82 ? -6.926 6.039 7.586 1.00 94.88 82 CYS A N 1
ATOM 626 C CA . CYS A 1 82 ? -7.755 4.833 7.560 1.00 94.88 82 CYS A CA 1
ATOM 627 C C . CYS A 1 82 ? -9.257 5.169 7.491 1.00 94.88 82 CYS A C 1
ATOM 629 O O . CYS A 1 82 ? -9.979 4.550 6.710 1.00 94.88 82 CYS A O 1
ATOM 631 N N . ASN A 1 83 ? -9.709 6.222 8.184 1.00 94.62 83 ASN A N 1
ATOM 632 C CA . ASN A 1 83 ? -11.091 6.707 8.086 1.00 94.62 83 ASN A CA 1
ATOM 633 C C . ASN A 1 83 ? -11.449 7.188 6.672 1.00 94.62 83 ASN A C 1
ATOM 635 O O . ASN A 1 83 ? -12.537 6.892 6.186 1.00 94.62 83 ASN A O 1
ATOM 639 N N . ILE A 1 84 ? -10.525 7.857 5.971 1.00 93.00 84 ILE A N 1
ATOM 640 C CA . ILE A 1 84 ? -10.734 8.246 4.566 1.00 93.00 84 ILE A CA 1
ATOM 641 C C . ILE A 1 84 ? -10.995 7.016 3.685 1.00 93.00 84 ILE A C 1
ATOM 643 O O . ILE A 1 84 ? -11.875 7.054 2.825 1.00 93.00 84 ILE A O 1
ATOM 647 N N . GLY A 1 85 ? -10.269 5.918 3.910 1.00 89.75 85 GLY A N 1
ATOM 648 C CA . GLY A 1 85 ? -10.446 4.668 3.166 1.00 89.75 85 GLY A CA 1
ATOM 649 C C . GLY A 1 85 ? -11.841 4.087 3.370 1.00 89.75 85 GLY A C 1
ATOM 650 O O . GLY A 1 85 ? -12.516 3.726 2.402 1.00 89.75 85 GLY A O 1
ATOM 651 N N . GLN A 1 86 ? -12.315 4.098 4.615 1.00 92.81 86 GLN A N 1
ATOM 652 C CA . GLN A 1 86 ? -13.660 3.648 4.947 1.00 92.81 86 GLN A CA 1
ATOM 653 C C . GLN A 1 86 ? -14.734 4.537 4.306 1.00 92.81 86 GLN A C 1
ATOM 655 O O . GLN A 1 86 ? -15.646 4.038 3.654 1.00 92.81 86 GLN A O 1
ATOM 660 N N . GLU A 1 87 ? -14.614 5.858 4.432 1.00 93.31 87 GLU A N 1
ATOM 661 C CA . GLU A 1 87 ? -15.624 6.810 3.954 1.00 93.31 87 GLU A CA 1
ATOM 662 C C . GLU A 1 87 ? -15.704 6.906 2.425 1.00 93.31 87 GLU A C 1
ATOM 664 O O . GLU A 1 87 ? -16.777 7.148 1.869 1.00 93.31 87 GLU A O 1
ATOM 669 N N . ARG A 1 88 ? -14.569 6.772 1.731 1.00 91.25 88 ARG A N 1
ATOM 670 C CA . ARG A 1 88 ? -14.480 7.005 0.281 1.00 91.25 88 ARG A CA 1
ATOM 671 C C . ARG A 1 88 ? -14.523 5.732 -0.538 1.00 91.25 88 ARG A C 1
ATOM 673 O O . ARG A 1 88 ? -15.033 5.761 -1.655 1.00 91.25 88 ARG A O 1
ATOM 680 N N . PHE A 1 89 ? -13.977 4.651 0.004 1.00 88.56 89 PHE A N 1
ATOM 681 C CA . PHE A 1 89 ? -13.744 3.412 -0.731 1.00 88.56 89 PHE A CA 1
ATOM 682 C C . PHE A 1 89 ? -14.397 2.197 -0.074 1.00 88.56 89 PHE A C 1
ATOM 684 O O . PHE A 1 89 ? -14.345 1.115 -0.652 1.00 88.56 89 PHE A O 1
ATOM 691 N N . ASN A 1 90 ? -15.032 2.371 1.094 1.00 89.81 90 ASN A N 1
ATOM 692 C CA . ASN A 1 90 ? -15.574 1.280 1.904 1.00 89.81 90 ASN A CA 1
ATOM 693 C C . ASN A 1 90 ? -14.493 0.245 2.284 1.00 89.81 90 ASN A C 1
ATOM 695 O O . ASN A 1 90 ? -14.754 -0.956 2.324 1.00 89.81 90 ASN A O 1
ATOM 699 N N . VAL A 1 91 ? -13.268 0.731 2.519 1.00 90.75 91 VAL A N 1
ATOM 700 C CA . VAL A 1 91 ? -12.096 -0.064 2.903 1.00 90.75 91 VAL A CA 1
ATOM 701 C C . VAL A 1 91 ? -11.832 0.104 4.399 1.00 90.75 91 VAL A C 1
ATOM 703 O O . VAL A 1 91 ? -11.270 1.119 4.820 1.00 90.75 91 VAL A O 1
ATOM 706 N N . GLU A 1 92 ? -12.153 -0.912 5.197 1.00 93.75 92 GLU A N 1
ATOM 707 C CA . GLU A 1 92 ? -11.882 -0.903 6.637 1.00 93.75 92 GLU A CA 1
ATOM 708 C C . GLU A 1 92 ? -10.492 -1.483 6.927 1.00 93.75 92 GLU A C 1
ATOM 710 O O . GLU A 1 92 ? -10.345 -2.614 7.378 1.00 93.75 92 GLU A O 1
ATOM 715 N N . MET A 1 93 ? -9.430 -0.722 6.635 1.00 95.00 93 MET A N 1
ATOM 716 C CA . MET A 1 93 ? -8.069 -1.285 6.655 1.00 95.00 93 MET A CA 1
ATOM 717 C C . MET A 1 93 ? -7.643 -1.832 8.027 1.00 95.00 93 MET A C 1
ATOM 719 O O . MET A 1 93 ? -6.862 -2.774 8.084 1.00 95.00 93 MET A O 1
ATOM 723 N N . ALA A 1 94 ? -8.188 -1.287 9.121 1.00 94.94 94 ALA A N 1
ATOM 724 C CA . ALA A 1 94 ? -7.892 -1.717 10.490 1.00 94.94 94 ALA A CA 1
ATOM 725 C C . ALA A 1 94 ? -8.340 -3.159 10.800 1.00 94.94 94 ALA A C 1
ATOM 727 O O . ALA A 1 94 ? -7.803 -3.775 11.716 1.00 94.94 94 ALA A O 1
ATOM 728 N N . SER A 1 95 ? -9.314 -3.685 10.054 1.00 95.50 95 SER A N 1
ATOM 729 C CA . SER A 1 95 ? -9.892 -5.022 10.239 1.00 95.50 95 SER A CA 1
ATOM 730 C C . SER A 1 95 ? -9.919 -5.849 8.947 1.00 95.50 95 SER A C 1
ATOM 732 O O . SER A 1 95 ? -10.424 -6.971 8.950 1.00 95.50 95 SER A O 1
ATOM 734 N N . ALA A 1 96 ? -9.357 -5.318 7.854 1.00 95.75 96 ALA A N 1
ATOM 735 C CA . ALA A 1 96 ? -9.328 -5.971 6.553 1.00 95.75 96 ALA A CA 1
ATOM 736 C C . ALA A 1 96 ? -8.628 -7.333 6.620 1.00 95.75 96 ALA A C 1
ATOM 738 O O . ALA A 1 96 ? -7.525 -7.470 7.155 1.00 95.75 96 ALA A O 1
ATOM 739 N N . ASN A 1 97 ? -9.252 -8.341 6.019 1.00 96.56 97 ASN A N 1
ATOM 740 C CA . ASN A 1 97 ? -8.644 -9.654 5.877 1.00 96.56 97 ASN A CA 1
ATOM 741 C C . ASN A 1 97 ? -7.595 -9.630 4.766 1.00 96.56 97 ASN A C 1
ATOM 743 O O . ASN A 1 97 ? -7.746 -8.942 3.756 1.00 96.56 97 ASN A O 1
ATOM 747 N N . TYR A 1 98 ? -6.560 -10.457 4.902 1.00 97.12 98 TYR A N 1
ATOM 748 C CA . TYR A 1 98 ? -5.482 -10.521 3.915 1.00 97.12 98 TYR A CA 1
ATOM 749 C C . TYR A 1 98 ? -5.973 -10.865 2.494 1.00 97.12 98 TYR A C 1
ATOM 751 O O . TYR A 1 98 ? -5.476 -10.303 1.521 1.00 97.12 98 TYR A O 1
ATOM 759 N N . SER A 1 99 ? -6.998 -11.714 2.357 1.00 97.19 99 SER A N 1
ATOM 760 C CA . SER A 1 99 ? -7.602 -12.053 1.058 1.00 97.19 99 SER A CA 1
ATOM 761 C C . SER A 1 99 ? -8.293 -10.861 0.383 1.00 97.19 99 SER A C 1
ATOM 763 O O . SER A 1 99 ? -8.409 -10.816 -0.837 1.00 97.19 99 SER A O 1
ATOM 765 N N . GLU A 1 100 ? -8.727 -9.845 1.138 1.00 97.31 100 GLU A N 1
ATOM 766 C CA . GLU A 1 100 ? -9.344 -8.648 0.553 1.00 97.31 100 GLU A CA 1
ATOM 767 C C . GLU A 1 100 ? -8.345 -7.804 -0.243 1.00 97.31 100 GLU A C 1
ATOM 769 O O . GLU A 1 100 ? -8.756 -7.015 -1.095 1.00 97.31 100 GLU A O 1
ATOM 774 N N . LEU A 1 101 ? -7.040 -8.011 -0.033 1.00 98.00 101 LEU A N 1
ATOM 775 C CA . LEU A 1 101 ? -5.979 -7.373 -0.810 1.00 98.00 101 LEU A CA 1
ATOM 776 C C . LEU A 1 101 ? -5.971 -7.807 -2.283 1.00 98.00 101 LEU A C 1
ATOM 778 O O . LEU A 1 101 ? -5.386 -7.107 -3.112 1.00 98.00 101 LEU A O 1
ATOM 782 N N . ASP A 1 102 ? -6.663 -8.894 -2.642 1.00 98.19 102 ASP A N 1
ATOM 783 C CA . ASP A 1 102 ? -6.869 -9.287 -4.040 1.00 98.19 102 ASP A CA 1
ATOM 784 C C . ASP A 1 102 ? -7.749 -8.289 -4.812 1.00 98.19 102 ASP A C 1
ATOM 786 O O . ASP A 1 102 ? -7.779 -8.313 -6.048 1.00 98.19 102 ASP A O 1
ATOM 790 N N . LYS A 1 103 ? -8.414 -7.357 -4.112 1.00 98.12 103 LYS A N 1
ATOM 791 C CA . LYS A 1 103 ? -8.991 -6.148 -4.708 1.00 98.12 103 LYS A CA 1
ATOM 792 C C . LYS A 1 103 ? -7.874 -5.120 -4.957 1.00 98.12 103 LYS A C 1
ATOM 794 O O . LYS A 1 103 ? -7.186 -4.718 -4.012 1.00 98.12 103 LYS A O 1
ATOM 799 N N . PRO A 1 104 ? -7.697 -4.624 -6.194 1.00 98.19 104 PRO A N 1
ATOM 800 C CA . PRO A 1 104 ? -6.624 -3.683 -6.529 1.00 98.19 104 PRO A CA 1
ATOM 801 C C . PRO A 1 104 ? -6.555 -2.438 -5.646 1.00 98.19 104 PRO A C 1
ATOM 803 O O . PRO A 1 104 ? -5.469 -2.027 -5.240 1.00 98.19 104 PRO A O 1
ATOM 806 N N . LEU A 1 105 ? -7.706 -1.835 -5.336 1.00 97.75 105 LEU A N 1
ATOM 807 C CA . LEU A 1 105 ? -7.758 -0.645 -4.496 1.00 97.75 105 LEU A CA 1
ATOM 808 C C . LEU A 1 105 ? -7.289 -0.943 -3.074 1.00 97.75 105 LEU A C 1
ATOM 810 O O . LEU A 1 105 ? -6.575 -0.130 -2.502 1.00 97.75 105 LEU A O 1
ATOM 814 N N . TYR A 1 106 ? -7.628 -2.112 -2.528 1.00 98.06 106 TYR A N 1
ATOM 815 C CA . TYR A 1 106 ? -7.275 -2.487 -1.161 1.00 98.06 106 TYR A CA 1
ATOM 816 C C . TYR A 1 106 ? -5.763 -2.685 -1.034 1.00 98.06 106 TYR A C 1
ATOM 818 O O . TYR A 1 106 ? -5.145 -2.078 -0.163 1.00 98.06 106 TYR A O 1
ATOM 826 N N . SER A 1 107 ? -5.141 -3.448 -1.942 1.00 98.12 107 SER A N 1
ATOM 827 C CA . SER A 1 107 ? -3.680 -3.629 -1.930 1.00 98.12 107 SER A CA 1
ATOM 828 C C . SER A 1 107 ? -2.915 -2.326 -2.176 1.00 98.12 107 SER A C 1
ATOM 830 O O . SER A 1 107 ? -1.925 -2.061 -1.494 1.00 98.12 107 SER A O 1
ATOM 832 N N . GLY A 1 108 ? -3.376 -1.473 -3.096 1.00 96.88 108 GLY A N 1
ATOM 833 C CA . GLY A 1 108 ? -2.738 -0.175 -3.331 1.00 96.88 108 GLY A CA 1
ATOM 834 C C . GLY A 1 108 ? -2.887 0.791 -2.158 1.00 96.88 108 GLY A C 1
ATOM 835 O O . GLY A 1 108 ? -1.933 1.488 -1.814 1.00 96.88 108 GLY A O 1
ATOM 836 N N . TYR A 1 109 ? -4.054 0.803 -1.508 1.00 97.06 109 TYR A N 1
ATOM 837 C CA . TYR A 1 109 ? -4.298 1.611 -0.316 1.00 97.06 109 TYR A CA 1
ATOM 838 C C . TYR A 1 109 ? -3.459 1.135 0.870 1.00 97.06 109 TYR A C 1
ATOM 840 O O . TYR A 1 109 ? -2.842 1.951 1.548 1.00 97.06 109 TYR A O 1
ATOM 848 N N . ALA A 1 110 ? -3.377 -0.181 1.082 1.00 97.25 110 ALA A N 1
ATOM 849 C CA . ALA A 1 110 ? -2.569 -0.773 2.142 1.00 97.25 110 ALA A CA 1
ATOM 850 C C . ALA A 1 110 ? -1.086 -0.424 1.968 1.00 97.25 110 ALA A C 1
ATOM 852 O O . ALA A 1 110 ? -0.466 0.062 2.907 1.00 97.25 110 ALA A O 1
ATOM 853 N N . MET A 1 111 ? -0.533 -0.569 0.759 1.00 97.31 111 MET A N 1
ATOM 854 C CA . MET A 1 111 ? 0.854 -0.175 0.488 1.00 97.31 111 MET A CA 1
ATOM 855 C C . MET A 1 111 ? 1.073 1.335 0.671 1.00 97.31 111 MET A C 1
ATOM 857 O O . MET A 1 111 ? 2.096 1.750 1.208 1.00 97.31 111 MET A O 1
ATOM 861 N N . ALA A 1 112 ? 0.114 2.174 0.273 1.00 95.75 112 ALA A N 1
ATOM 862 C CA . ALA A 1 112 ? 0.207 3.615 0.497 1.00 95.75 112 ALA A CA 1
ATOM 863 C C . ALA A 1 112 ? 0.242 3.970 1.991 1.00 95.75 112 ALA A C 1
ATOM 865 O O . ALA A 1 112 ? 1.070 4.773 2.411 1.00 95.75 112 ALA A O 1
ATOM 866 N N . LEU A 1 113 ? -0.614 3.347 2.802 1.00 95.62 113 LEU A N 1
ATOM 867 C CA . LEU A 1 113 ? -0.578 3.518 4.252 1.00 95.62 113 LEU A CA 1
ATOM 868 C C . LEU A 1 113 ? 0.716 2.964 4.849 1.00 95.62 113 LEU A C 1
ATOM 870 O O . LEU A 1 113 ? 1.299 3.608 5.714 1.00 95.62 113 LEU A O 1
ATOM 874 N N . TYR A 1 114 ? 1.203 1.821 4.365 1.00 96.19 114 TYR A N 1
ATOM 875 C CA . TYR A 1 114 ? 2.458 1.239 4.831 1.00 96.19 114 TYR A CA 1
ATOM 876 C C . TYR A 1 114 ? 3.632 2.198 4.613 1.00 96.19 114 TYR A C 1
ATOM 878 O O . TYR A 1 114 ? 4.399 2.446 5.540 1.00 96.19 114 TYR A O 1
ATOM 886 N N . LEU A 1 115 ? 3.720 2.832 3.441 1.00 94.50 115 LEU A N 1
ATOM 887 C CA . LEU A 1 115 ? 4.734 3.854 3.166 1.00 94.50 115 LEU A CA 1
ATOM 888 C C . LEU A 1 115 ? 4.689 5.028 4.157 1.00 94.50 115 LEU A C 1
ATOM 890 O O . LEU A 1 115 ? 5.737 5.569 4.485 1.00 94.50 115 LEU A O 1
ATOM 894 N N . LEU A 1 116 ? 3.515 5.394 4.685 1.00 93.19 116 LEU A N 1
ATOM 895 C CA . LEU A 1 116 ? 3.397 6.418 5.733 1.00 93.19 116 LEU A CA 1
ATOM 896 C C . LEU A 1 116 ? 3.867 5.945 7.113 1.00 93.19 116 LEU A C 1
ATOM 898 O O . LEU A 1 116 ? 4.149 6.773 7.978 1.00 93.19 116 LEU A O 1
ATOM 902 N N . THR A 1 117 ? 3.921 4.633 7.348 1.00 94.19 117 THR A N 1
ATOM 903 C CA . THR A 1 117 ? 4.501 4.074 8.581 1.00 94.19 117 THR A CA 1
ATOM 904 C C . THR A 1 117 ? 6.028 4.068 8.543 1.00 94.19 117 THR A C 1
ATOM 906 O O . THR A 1 117 ? 6.670 4.085 9.594 1.00 94.19 117 THR A O 1
ATOM 909 N N . VAL A 1 118 ? 6.619 4.084 7.343 1.00 91.88 118 VAL A N 1
ATOM 910 C CA . VAL A 1 118 ? 8.065 4.175 7.164 1.00 91.88 118 VAL A CA 1
ATOM 911 C C . VAL A 1 118 ? 8.499 5.608 7.461 1.00 91.88 118 VAL A C 1
ATOM 913 O O . VAL A 1 118 ? 8.212 6.535 6.712 1.00 91.88 118 VAL A O 1
ATOM 916 N N . ASN A 1 119 ? 9.215 5.796 8.568 1.00 85.44 119 ASN A N 1
ATOM 917 C CA . ASN A 1 119 ? 9.749 7.095 8.982 1.00 85.44 119 ASN A CA 1
ATOM 918 C C . ASN A 1 119 ? 11.012 7.479 8.179 1.00 85.44 119 ASN A C 1
ATOM 920 O O . ASN A 1 119 ? 12.076 7.712 8.754 1.00 85.44 119 ASN A O 1
ATOM 924 N N . ASP A 1 120 ? 10.911 7.465 6.849 1.00 88.50 120 ASP A N 1
ATOM 925 C CA . ASP A 1 120 ? 11.980 7.821 5.914 1.00 88.50 120 ASP A CA 1
ATOM 926 C C . ASP A 1 120 ? 11.374 8.434 4.638 1.00 88.50 120 ASP A C 1
ATOM 928 O O . ASP A 1 120 ? 10.292 8.042 4.194 1.00 88.50 120 ASP A O 1
ATOM 932 N N . ILE A 1 121 ? 12.072 9.403 4.051 1.00 87.94 121 ILE A N 1
ATOM 933 C CA . ILE A 1 121 ? 11.598 10.156 2.884 1.00 87.94 121 ILE A CA 1
ATOM 934 C C . ILE A 1 121 ? 11.750 9.282 1.642 1.00 87.94 121 ILE A C 1
ATOM 936 O O . ILE A 1 121 ? 12.820 8.722 1.403 1.00 87.94 121 ILE A O 1
ATOM 940 N N . ILE A 1 122 ? 10.705 9.203 0.813 1.00 89.38 122 ILE A N 1
ATOM 941 C CA . ILE A 1 122 ? 10.789 8.511 -0.478 1.00 89.38 122 ILE A CA 1
ATOM 942 C C . ILE A 1 122 ? 11.717 9.333 -1.391 1.00 89.38 122 ILE A C 1
ATOM 944 O O . ILE A 1 122 ? 11.376 10.466 -1.743 1.00 89.38 122 ILE A O 1
ATOM 948 N N . PRO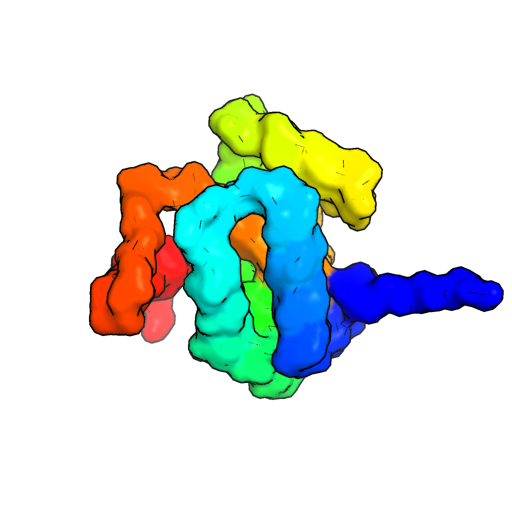 A 1 123 ? 12.880 8.803 -1.811 1.00 89.94 123 PRO A N 1
ATOM 949 C CA . PRO A 1 123 ? 13.810 9.555 -2.648 1.00 89.94 123 PRO A CA 1
ATOM 950 C C . PRO A 1 123 ? 13.188 9.880 -4.007 1.00 89.94 123 PRO A C 1
ATOM 952 O O . PRO A 1 123 ? 12.371 9.115 -4.501 1.00 89.94 123 PRO A O 1
ATOM 955 N N . MET A 1 124 ? 13.587 10.971 -4.668 1.00 86.50 124 MET A N 1
ATOM 956 C CA . MET A 1 124 ? 13.021 11.333 -5.983 1.00 86.50 124 MET A CA 1
ATOM 957 C C . MET A 1 124 ? 13.698 10.632 -7.171 1.00 86.50 124 MET A C 1
ATOM 959 O O . MET A 1 124 ? 13.100 10.511 -8.240 1.00 86.50 124 MET A O 1
ATOM 963 N N . ASN A 1 125 ? 14.956 10.205 -7.025 1.00 89.44 125 ASN A N 1
ATOM 964 C CA . ASN A 1 125 ? 15.701 9.570 -8.113 1.00 89.44 125 ASN A CA 1
ATOM 965 C C . ASN A 1 125 ? 15.584 8.040 -8.060 1.00 89.44 125 ASN A C 1
ATOM 967 O O . ASN A 1 125 ? 15.416 7.444 -6.999 1.00 89.44 125 ASN A O 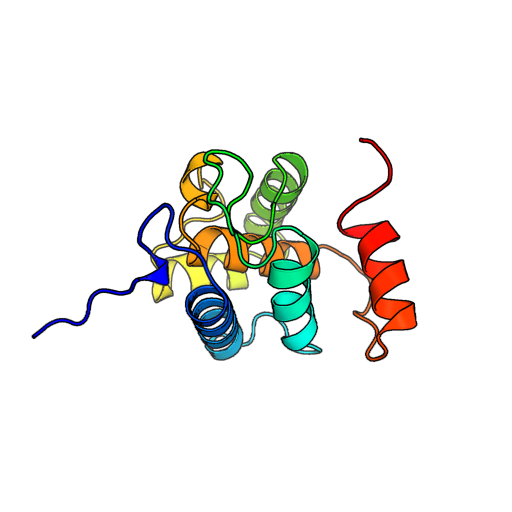1
ATOM 971 N N . LEU A 1 126 ? 15.684 7.404 -9.229 1.00 88.69 126 LEU A N 1
ATOM 972 C CA . LEU A 1 126 ? 15.438 5.968 -9.376 1.00 88.69 126 LEU A CA 1
ATOM 973 C C . LEU A 1 126 ? 16.430 5.094 -8.602 1.00 88.69 126 LEU A C 1
ATOM 975 O O . LEU A 1 126 ? 16.029 4.058 -8.080 1.00 88.69 126 LEU A O 1
ATOM 979 N N . THR A 1 127 ? 17.701 5.493 -8.534 1.00 92.00 127 THR A N 1
ATOM 980 C CA . THR A 1 127 ? 18.741 4.718 -7.844 1.00 92.00 127 THR A CA 1
ATOM 981 C C . THR A 1 127 ? 18.442 4.634 -6.353 1.00 92.00 127 THR A C 1
ATOM 983 O O . THR A 1 127 ? 18.376 3.540 -5.799 1.00 92.00 127 THR A O 1
ATOM 986 N N . ASP A 1 128 ? 18.162 5.769 -5.722 1.00 91.50 128 ASP A N 1
ATOM 987 C CA . ASP A 1 128 ? 17.867 5.809 -4.292 1.00 91.50 128 ASP A CA 1
ATOM 988 C C . ASP A 1 128 ? 16.502 5.181 -3.983 1.00 91.50 128 ASP A C 1
ATOM 990 O O . ASP A 1 128 ? 16.331 4.561 -2.937 1.00 91.50 128 ASP A O 1
ATOM 994 N N . GLN A 1 129 ? 15.533 5.256 -4.903 1.00 91.44 129 GLN A N 1
ATOM 995 C CA . GLN A 1 129 ? 14.273 4.519 -4.767 1.00 91.44 129 GLN A CA 1
ATOM 996 C C . GLN A 1 129 ? 14.463 3.002 -4.797 1.00 91.44 129 GLN A C 1
ATOM 998 O O . GLN A 1 129 ? 13.731 2.290 -4.110 1.00 91.44 129 GLN A O 1
ATOM 1003 N N . ALA A 1 130 ? 15.426 2.493 -5.570 1.00 91.00 130 ALA A N 1
ATOM 1004 C CA . ALA A 1 130 ? 15.752 1.072 -5.560 1.00 91.00 130 ALA A CA 1
ATOM 1005 C C . ALA A 1 130 ? 16.337 0.648 -4.204 1.00 91.00 130 ALA A C 1
ATOM 1007 O O . ALA A 1 130 ? 15.966 -0.402 -3.681 1.00 91.00 130 ALA A O 1
ATOM 1008 N N . GLU A 1 131 ? 17.193 1.475 -3.604 1.00 92.62 131 GLU A N 1
ATOM 1009 C CA . GLU A 1 131 ? 17.730 1.223 -2.261 1.00 92.62 131 GLU A CA 1
ATOM 1010 C C . GLU A 1 131 ? 16.651 1.351 -1.175 1.00 92.62 131 GLU A C 1
ATOM 1012 O O . GLU A 1 131 ? 16.561 0.492 -0.298 1.00 92.62 131 GLU A O 1
ATOM 1017 N N . TYR A 1 132 ? 15.763 2.346 -1.271 1.00 92.81 132 TYR A N 1
ATOM 1018 C CA . TYR A 1 132 ? 14.596 2.478 -0.392 1.00 92.81 132 TYR A CA 1
ATOM 1019 C C . TYR A 1 132 ? 13.699 1.234 -0.466 1.00 92.81 132 TYR A C 1
ATOM 1021 O O . TYR A 1 132 ? 13.303 0.683 0.561 1.00 92.81 132 TYR A O 1
ATOM 1029 N N . TRP A 1 133 ? 13.413 0.758 -1.682 1.00 92.88 133 TRP A N 1
ATOM 1030 C CA . TRP A 1 133 ? 12.616 -0.446 -1.917 1.00 92.88 133 TRP A CA 1
ATOM 1031 C C . TRP A 1 133 ? 13.235 -1.686 -1.258 1.00 92.88 133 TRP A C 1
ATOM 1033 O O . TRP A 1 133 ? 12.538 -2.382 -0.519 1.00 92.88 133 TRP A O 1
ATOM 1043 N N . LYS A 1 134 ? 14.539 -1.932 -1.442 1.00 91.69 134 LYS A N 1
ATOM 1044 C CA . LYS A 1 134 ? 15.241 -3.051 -0.784 1.00 91.69 134 LYS A CA 1
ATOM 1045 C C . LYS A 1 134 ? 15.213 -2.940 0.740 1.00 91.69 134 LYS A C 1
ATOM 1047 O O . LYS A 1 134 ? 15.034 -3.934 1.429 1.00 91.69 134 LYS A O 1
ATOM 1052 N N . LYS A 1 135 ? 15.405 -1.732 1.270 1.00 92.69 135 LYS A N 1
ATOM 1053 C CA . LYS A 1 135 ? 15.515 -1.498 2.714 1.00 92.69 135 LYS A CA 1
ATOM 1054 C C . LYS A 1 135 ? 14.182 -1.664 3.444 1.00 92.69 135 LYS A C 1
ATOM 1056 O O . LYS A 1 135 ? 14.171 -2.200 4.548 1.00 92.69 135 LYS A O 1
ATOM 1061 N N . PHE A 1 136 ? 13.087 -1.177 2.861 1.00 92.44 136 PHE A N 1
ATOM 1062 C CA . PHE A 1 136 ? 11.817 -1.021 3.579 1.00 92.44 136 PHE A CA 1
ATOM 1063 C C . PHE A 1 136 ? 10.651 -1.823 3.011 1.00 92.44 136 PHE A C 1
ATOM 1065 O O . PHE A 1 136 ? 9.707 -2.101 3.738 1.00 92.44 136 PHE A O 1
ATOM 1072 N N . ILE A 1 137 ? 10.680 -2.181 1.728 1.00 91.75 137 ILE A N 1
ATOM 1073 C CA . ILE A 1 137 ? 9.533 -2.818 1.064 1.00 91.75 137 ILE A CA 1
ATOM 1074 C C . ILE A 1 137 ? 9.761 -4.315 0.896 1.00 91.75 137 ILE A C 1
ATOM 1076 O O . ILE A 1 137 ? 8.844 -5.101 1.119 1.00 91.75 137 ILE A O 1
ATOM 1080 N N . VAL A 1 138 ? 10.983 -4.710 0.542 1.00 86.19 138 VAL A N 1
ATOM 1081 C CA . VAL A 1 138 ? 11.383 -6.116 0.402 1.00 86.19 138 VAL A CA 1
ATOM 1082 C C . VAL A 1 138 ? 12.640 -6.364 1.240 1.00 86.19 138 VAL A C 1
ATOM 1084 O O . VAL A 1 138 ? 13.700 -6.634 0.672 1.00 86.19 138 VAL A O 1
ATOM 1087 N N . PRO A 1 139 ? 12.569 -6.213 2.578 1.00 54.94 139 PRO A N 1
ATOM 1088 C CA . PRO A 1 139 ? 13.722 -6.491 3.421 1.00 54.94 139 PRO A CA 1
ATOM 1089 C C . PRO A 1 139 ? 14.132 -7.959 3.247 1.00 54.94 139 PRO A C 1
ATOM 1091 O O . PRO A 1 139 ? 13.285 -8.852 3.234 1.00 54.94 139 PRO A O 1
ATOM 1094 N N . GLU A 1 140 ? 15.432 -8.178 3.027 1.00 45.16 140 GLU A N 1
ATOM 1095 C CA . GLU A 1 140 ? 16.024 -9.457 2.618 1.00 45.16 140 GLU A CA 1
ATOM 1096 C C . GLU A 1 140 ? 15.501 -10.649 3.438 1.00 45.16 140 GLU A C 1
ATOM 1098 O O . GLU A 1 140 ? 15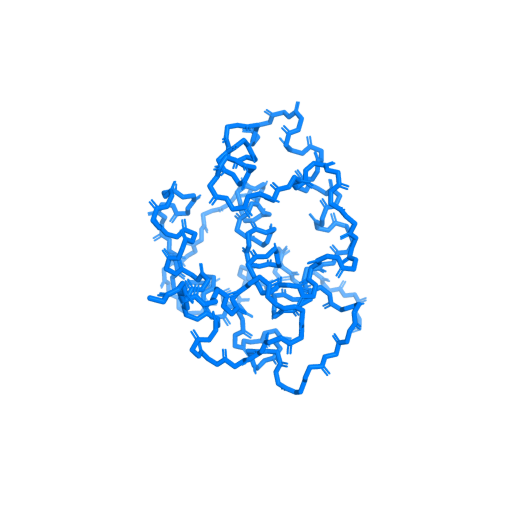.637 -10.681 4.662 1.00 45.16 140 GLU A O 1
ATOM 1103 N N . GLY A 1 141 ? 14.922 -11.642 2.750 1.00 44.66 141 GLY A N 1
ATOM 1104 C CA . GLY A 1 141 ? 14.365 -12.825 3.411 1.00 44.66 141 GLY A CA 1
ATOM 1105 C C . GLY A 1 141 ? 13.505 -13.778 2.572 1.00 44.66 141 GLY A C 1
ATOM 1106 O O . GLY A 1 141 ? 12.688 -14.475 3.166 1.00 44.66 141 GLY A O 1
ATOM 1107 N N . ASN A 1 142 ? 13.671 -13.845 1.243 1.00 35.19 142 ASN A N 1
ATOM 1108 C CA . ASN A 1 142 ? 13.180 -14.965 0.421 1.00 35.19 142 ASN A CA 1
ATOM 1109 C C . ASN A 1 142 ? 14.292 -15.494 -0.483 1.00 35.19 142 ASN A C 1
ATOM 1111 O O . ASN A 1 142 ? 14.871 -14.666 -1.221 1.00 35.19 142 ASN A O 1
#

Secondary structure (DSSP, 8-state):
-PPP-GGGSTT--SHHHHHHHHHHHHHTTS-SS-HHHHHHHHHHHHTTTPSP-TTS-TTTT--HHHHHHHHHHHTTTTHHHHHHHHHHH---TTT--GGGGGSHHHHHHHHHHHHHHS-S---SSHHHHHHHIIIIIS-S--

Organism: Octopus bimaculoides (NCBI:txid37653)

pLDDT: mean 91.57, std 11.37, range [35.19, 98.44]

Sequence (142 aa):
GFSIDHTLIEGNVGSKIAETVVILVKSQNILMEDYSFLRRLAAVQSNDGIPFTPDKGGIWRVTTDQLETVQEACGKSLMSYCNIGQERFNVEMASANYSELDKPLYSGYAMALYLLTVNDIIPMNLTDQAEYWKKFIVPEGN

Radius of gyration: 13.93 Å; chains: 1; bounding box: 45×29×33 Å

Foldseek 3Di:
DDDDLQLQDFQDWDLVSQVVLLVVLVVVCLAVADSVLLSVLLCVVCNRCVPPDFLQLASNSQDPVLLVLLLVCCVPVCVVLQVCCCVPPVANSNPDDSRSSSRNNNSSSSVSSSVVSPPDDQDPDPVVNVVVCCVRVVPDDD